Protein AF-A0A353KRX7-F1 (afdb_monomer)

pLDDT: mean 93.95, std 3.46, range [83.69, 98.31]

Foldseek 3Di:
DQWDWDDDPPDIDIDRPDPDDCCPPVRVVVSVVVCVVVVVVVQVPDQKDKAFDPQKDWDWDQDPVRKIKIKIAGPPLVDDQPDWGWMWIHHRNATDIDTQGHPDMWIWIGHHRKIKIWNGPQKGFDDDPDQKTKIFGAAWTWMWMGHPNDTDIDIDGCPPHRIDMDGD

Mean predicted aligned error: 4.59 Å

Radius of gyration: 19.53 Å; Cα contacts (8 Å, |Δi|>4): 331; chains: 1; bounding box: 42×43×63 Å

Sequence (168 aa):
PLVCRYKVGLGEVVLFNVNAYPAHPAIKELYAEILKKEQKAAAEKEDVWAVADENVEFAVYDQKDGAKHLYILAVDWYRDPSYERVCSVRIAGNEYKVKIPFGTMYKCVIRGGVGAYCASEDGEVLRIMNGRISVRGRGKQRFVILKDGKATEKEIDFTLSPTAETEL

Nearest PDB structures (foldseek):
  6n8s-assembly1_A  TM=3.334E-01  e=2.037E+00  Homo sapiens

Solvent-accessible surface area (backbone atoms only — not comparable to full-atom values): 9598 Å² total; per-residue (Å²): 114,64,68,47,79,44,82,52,90,99,47,72,48,80,43,67,68,60,101,67,61,68,81,38,80,94,45,26,65,63,47,51,51,51,49,52,52,54,48,49,64,54,51,70,74,47,58,64,44,76,51,57,56,96,45,40,49,72,50,79,43,84,42,98,88,66,34,35,40,37,38,40,32,44,66,48,83,88,52,70,63,86,55,84,41,64,33,39,39,34,40,65,86,30,67,41,83,44,78,42,57,57,86,40,61,36,51,31,38,28,44,82,58,35,36,31,26,25,84,46,82,58,34,41,47,76,48,71,56,96,66,30,36,38,36,37,38,55,43,76,39,49,33,38,38,37,43,90,69,40,80,47,80,46,80,47,70,22,78,89,39,55,59,51,75,45,72,116

Structure (mmCIF, N/CA/C/O backbone):
data_AF-A0A353KRX7-F1
#
_entry.id   AF-A0A353KRX7-F1
#
loop_
_atom_site.group_PDB
_atom_site.id
_atom_site.type_symbol
_atom_site.label_atom_id
_atom_site.label_alt_id
_atom_site.label_comp_id
_atom_site.label_asym_id
_atom_site.label_entity_id
_atom_site.label_seq_id
_atom_site.pdbx_PDB_ins_code
_atom_site.Cartn_x
_atom_site.Cartn_y
_atom_site.Cartn_z
_atom_site.occupancy
_atom_site.B_iso_or_equiv
_atom_site.auth_seq_id
_atom_site.auth_comp_id
_atom_site.auth_asym_id
_atom_site.auth_atom_id
_atom_site.pdbx_PDB_model_num
ATOM 1 N N . PRO A 1 1 ? 16.906 -8.989 -33.437 1.00 87.31 1 PRO A N 1
ATOM 2 C CA . PRO A 1 1 ? 15.961 -7.967 -32.915 1.00 87.31 1 PRO A CA 1
ATOM 3 C C . PRO A 1 1 ? 16.515 -7.403 -31.600 1.00 87.31 1 PRO A C 1
ATOM 5 O O . PRO A 1 1 ? 17.279 -8.109 -30.948 1.00 87.31 1 PRO A O 1
ATOM 8 N N . LEU A 1 2 ? 16.178 -6.160 -31.235 1.00 93.25 2 LEU A N 1
ATOM 9 C CA . LEU A 1 2 ? 16.626 -5.559 -29.967 1.00 93.25 2 LEU A CA 1
ATOM 10 C C . LEU A 1 2 ? 15.953 -6.216 -28.750 1.00 93.25 2 LEU A C 1
ATOM 12 O O . LEU A 1 2 ? 16.592 -6.406 -27.722 1.00 93.25 2 LEU A O 1
ATOM 16 N N . VAL A 1 3 ? 14.685 -6.610 -28.892 1.00 95.38 3 VAL A N 1
ATOM 17 C CA . VAL A 1 3 ? 13.920 -7.340 -27.873 1.00 95.38 3 VAL A CA 1
ATOM 18 C C . VAL A 1 3 ? 13.535 -8.708 -28.422 1.00 95.38 3 VAL A C 1
ATOM 20 O O . VAL A 1 3 ? 12.984 -8.806 -29.521 1.00 95.38 3 VAL A O 1
ATOM 23 N N . CYS A 1 4 ? 13.803 -9.757 -27.650 1.00 95.50 4 CYS A N 1
ATOM 24 C CA . CYS A 1 4 ? 13.410 -11.131 -27.943 1.00 95.50 4 CYS A CA 1
ATOM 25 C C . CYS A 1 4 ? 12.455 -11.624 -26.849 1.00 95.50 4 CYS A C 1
ATOM 27 O O . CYS A 1 4 ? 12.735 -11.444 -25.666 1.00 95.50 4 CYS A O 1
ATOM 29 N N . ARG A 1 5 ? 11.342 -12.259 -27.230 1.00 95.19 5 ARG A N 1
ATOM 30 C CA . ARG A 1 5 ? 10.372 -12.849 -26.294 1.00 95.19 5 ARG A CA 1
ATOM 31 C C . ARG A 1 5 ? 10.323 -14.356 -26.494 1.00 95.19 5 ARG A C 1
ATOM 33 O O . ARG A 1 5 ? 10.152 -14.812 -27.622 1.00 95.19 5 ARG A O 1
ATOM 40 N N . TYR A 1 6 ? 10.453 -15.109 -25.409 1.00 96.12 6 TYR A N 1
ATOM 41 C CA . TYR A 1 6 ? 10.437 -16.569 -25.428 1.00 96.12 6 TYR A CA 1
ATOM 42 C C . TYR A 1 6 ? 9.425 -17.096 -24.416 1.00 96.12 6 TYR A C 1
ATOM 44 O O . TYR A 1 6 ? 9.512 -16.781 -23.231 1.00 96.12 6 TYR A O 1
ATOM 52 N N . LYS A 1 7 ? 8.473 -17.919 -24.863 1.00 96.31 7 LYS A N 1
ATOM 53 C CA . LYS A 1 7 ? 7.558 -18.625 -23.958 1.00 96.31 7 LYS A CA 1
ATOM 54 C C . LYS A 1 7 ? 8.295 -19.762 -23.255 1.00 96.31 7 LYS A C 1
ATOM 56 O O . LYS A 1 7 ? 8.968 -20.553 -23.911 1.00 96.31 7 LYS A O 1
ATOM 61 N N . VAL A 1 8 ? 8.145 -19.849 -21.935 1.00 95.25 8 VAL A N 1
ATOM 62 C CA . VAL A 1 8 ? 8.752 -20.897 -21.103 1.00 95.25 8 VAL A CA 1
ATOM 63 C C . VAL A 1 8 ? 7.710 -21.374 -20.094 1.00 95.25 8 VAL A C 1
ATOM 65 O O . VAL A 1 8 ? 7.389 -20.671 -19.137 1.00 95.25 8 VAL A O 1
ATOM 68 N N . GLY A 1 9 ? 7.148 -22.565 -20.323 1.00 94.81 9 GLY A N 1
ATOM 69 C CA . GLY A 1 9 ? 6.035 -23.083 -19.523 1.00 94.81 9 GLY A CA 1
ATOM 70 C C . GLY A 1 9 ? 4.825 -22.141 -19.557 1.00 94.81 9 GLY A C 1
ATOM 71 O O . GLY A 1 9 ? 4.368 -21.756 -20.630 1.00 94.81 9 GLY A O 1
ATOM 72 N N . LEU A 1 10 ? 4.330 -21.754 -18.377 1.00 90.25 10 LEU A N 1
ATOM 73 C CA . LEU A 1 10 ? 3.244 -20.772 -18.224 1.00 90.25 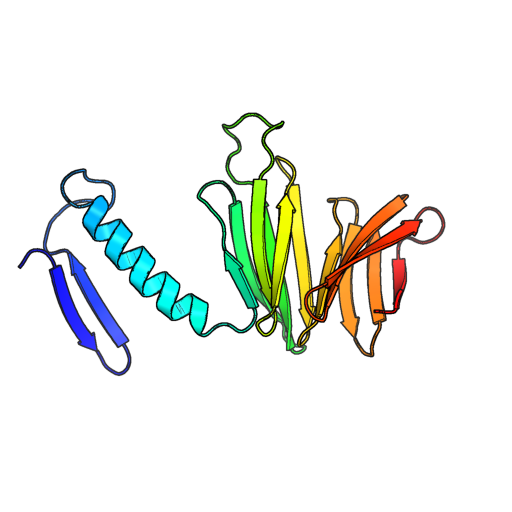10 LEU A CA 1
ATOM 74 C C . LEU A 1 10 ? 3.730 -19.309 -18.260 1.00 90.25 10 LEU A C 1
ATOM 76 O O . LEU A 1 10 ? 2.916 -18.392 -18.166 1.00 90.25 10 LEU A O 1
ATOM 80 N N . GLY A 1 11 ? 5.043 -19.086 -18.363 1.00 90.56 11 GLY A N 1
ATOM 81 C CA . GLY A 1 11 ? 5.671 -17.770 -18.316 1.00 90.56 11 GLY A CA 1
ATOM 82 C C . GLY A 1 11 ? 6.274 -17.319 -19.646 1.00 90.56 11 GLY A C 1
ATOM 83 O O . GLY A 1 11 ? 6.165 -17.966 -20.692 1.00 90.56 11 GLY A O 1
ATOM 84 N N . GLU A 1 12 ? 6.941 -16.171 -19.592 1.00 93.56 12 GLU A N 1
ATOM 85 C CA . GLU A 1 12 ? 7.676 -15.585 -20.707 1.00 93.56 12 GLU A CA 1
ATOM 86 C C . GLU A 1 12 ? 8.994 -14.987 -20.208 1.00 93.56 12 GLU A C 1
ATOM 88 O O . GLU A 1 12 ? 9.049 -14.382 -19.141 1.00 93.56 12 GLU A O 1
ATOM 93 N N . VAL A 1 13 ? 10.049 -15.145 -21.004 1.00 93.56 13 VAL A N 1
ATOM 94 C CA . VAL A 1 13 ? 11.325 -14.453 -20.836 1.00 93.56 13 VAL A CA 1
ATOM 95 C C . VAL A 1 13 ? 11.396 -13.331 -21.863 1.00 93.56 13 VAL A C 1
ATOM 97 O O . VAL A 1 13 ? 11.286 -13.580 -23.067 1.00 93.56 13 VAL A O 1
ATOM 100 N N . VAL A 1 14 ? 11.616 -12.104 -21.390 1.00 93.69 14 VAL A N 1
ATOM 101 C CA . VAL A 1 14 ? 11.889 -10.939 -22.239 1.00 93.69 14 VAL A CA 1
ATOM 102 C C . VAL A 1 14 ? 13.376 -10.611 -22.152 1.00 93.69 14 VAL A C 1
ATOM 104 O O . VAL A 1 14 ? 13.871 -10.195 -21.109 1.00 93.69 14 VAL A O 1
ATOM 107 N N . LEU A 1 15 ? 14.093 -10.816 -23.255 1.00 93.75 15 LEU A N 1
ATOM 108 C CA . LEU A 1 15 ? 15.522 -10.545 -23.374 1.00 93.75 15 LEU A CA 1
ATOM 109 C C . LEU A 1 15 ? 15.748 -9.249 -24.154 1.00 93.75 15 LEU A C 1
ATOM 111 O O . LEU A 1 15 ? 15.281 -9.109 -25.286 1.00 93.75 15 LEU A O 1
ATOM 115 N N . PHE A 1 16 ? 16.544 -8.349 -23.584 1.00 94.81 16 PHE A N 1
ATOM 116 C CA . PHE A 1 16 ? 17.133 -7.224 -24.302 1.00 94.81 16 PHE A CA 1
ATOM 117 C C . PHE A 1 16 ? 18.465 -7.686 -24.895 1.00 94.81 16 PHE A C 1
ATOM 119 O O . PHE A 1 16 ? 19.420 -7.939 -24.166 1.00 94.81 16 PHE A O 1
ATOM 126 N N . ASN A 1 17 ? 18.525 -7.844 -26.218 1.00 94.75 17 ASN A N 1
ATOM 127 C CA . ASN A 1 17 ? 19.703 -8.341 -26.932 1.00 94.75 17 ASN A CA 1
ATOM 128 C C . ASN A 1 17 ? 20.726 -7.218 -27.158 1.00 94.75 17 ASN A C 1
ATOM 130 O O . ASN A 1 17 ? 21.037 -6.837 -28.287 1.00 94.75 17 ASN A O 1
ATOM 134 N N . VAL A 1 18 ? 21.195 -6.644 -26.058 1.00 94.00 18 VAL A N 1
ATOM 135 C CA . VAL A 1 18 ? 22.197 -5.587 -26.026 1.00 94.00 18 VAL A CA 1
ATOM 136 C C . VAL A 1 18 ? 22.998 -5.718 -24.738 1.00 94.00 18 VAL A C 1
ATOM 138 O O . VAL A 1 18 ? 22.453 -6.028 -23.681 1.00 94.00 18 VAL A O 1
ATOM 141 N N . ASN A 1 19 ? 24.298 -5.457 -24.815 1.00 94.38 19 ASN A N 1
ATOM 142 C CA . ASN A 1 19 ? 25.140 -5.365 -23.630 1.00 94.38 19 ASN A CA 1
ATOM 143 C C . ASN A 1 19 ? 25.047 -3.951 -23.038 1.00 94.38 19 ASN A C 1
ATOM 145 O O . ASN A 1 19 ? 25.953 -3.137 -23.203 1.00 94.38 19 ASN A O 1
ATOM 149 N N . ALA A 1 20 ? 23.908 -3.630 -22.429 1.00 91.81 20 ALA A N 1
ATOM 150 C CA . ALA A 1 20 ? 23.675 -2.335 -21.807 1.00 91.81 20 ALA A CA 1
ATOM 151 C C . ALA A 1 20 ? 22.873 -2.488 -20.515 1.00 91.81 20 ALA A C 1
ATOM 153 O O . ALA A 1 20 ? 21.950 -3.295 -20.423 1.00 91.81 20 ALA A O 1
ATOM 154 N N . TYR A 1 21 ? 23.222 -1.677 -19.519 1.00 91.06 21 TYR A N 1
ATOM 155 C CA . TYR A 1 21 ? 22.461 -1.576 -18.280 1.00 91.06 21 TYR A CA 1
ATOM 156 C C . TYR A 1 21 ? 21.084 -0.931 -18.548 1.00 91.06 21 TYR A C 1
ATOM 158 O O . TYR A 1 21 ? 21.016 -0.038 -19.395 1.00 91.06 21 TYR A O 1
ATOM 166 N N . PRO A 1 22 ? 20.001 -1.290 -17.828 1.00 91.12 22 PRO A N 1
ATOM 167 C CA . PRO A 1 22 ? 18.661 -0.734 -18.056 1.00 91.12 22 PRO A CA 1
ATOM 168 C C . PRO A 1 22 ? 18.555 0.796 -18.085 1.00 91.12 22 PRO A C 1
ATOM 170 O O . PRO A 1 22 ? 17.709 1.341 -18.785 1.00 91.12 22 PRO A O 1
ATOM 173 N N . ALA A 1 23 ? 19.419 1.507 -17.355 1.00 91.69 23 ALA A N 1
ATOM 174 C CA . ALA A 1 23 ? 19.445 2.972 -17.360 1.00 91.69 23 ALA A CA 1
ATOM 175 C C . ALA A 1 23 ? 20.180 3.588 -18.568 1.00 91.69 23 ALA A C 1
ATOM 177 O O . ALA A 1 23 ? 20.221 4.812 -18.694 1.00 91.69 23 ALA A O 1
ATOM 178 N N . HIS A 1 24 ? 20.770 2.778 -19.453 1.00 95.88 24 HIS A N 1
ATOM 179 C CA . HIS A 1 24 ? 21.485 3.272 -20.625 1.00 95.88 24 HIS A CA 1
ATOM 180 C C . HIS A 1 24 ? 20.519 4.022 -21.564 1.00 95.88 24 HIS A C 1
ATOM 182 O O . HIS A 1 24 ? 19.483 3.457 -21.932 1.00 95.88 24 HIS A O 1
ATOM 188 N N . PRO A 1 25 ? 20.844 5.254 -22.016 1.00 95.56 25 PRO A N 1
ATOM 189 C CA . PRO A 1 25 ? 19.916 6.105 -22.769 1.00 95.56 25 PRO A CA 1
ATOM 190 C C . PRO A 1 25 ? 19.277 5.428 -23.986 1.00 95.56 25 PRO A C 1
ATOM 192 O O . PRO A 1 25 ? 18.094 5.606 -24.237 1.00 95.56 25 PRO A O 1
ATOM 195 N N . ALA A 1 26 ? 20.040 4.589 -24.693 1.00 94.25 26 ALA A N 1
ATOM 196 C CA . ALA A 1 26 ? 19.565 3.888 -25.887 1.00 94.25 26 ALA A CA 1
ATOM 197 C C . ALA A 1 26 ? 18.455 2.844 -25.640 1.00 94.25 26 ALA A C 1
ATOM 199 O O . ALA A 1 26 ? 17.803 2.436 -26.596 1.00 94.25 26 ALA A O 1
ATOM 200 N N . ILE A 1 27 ? 18.257 2.375 -24.399 1.00 95.31 27 ILE A N 1
ATOM 201 C CA . ILE A 1 27 ? 17.244 1.351 -24.077 1.00 95.31 27 ILE A CA 1
ATOM 202 C C . ILE A 1 27 ? 16.323 1.705 -22.912 1.00 95.31 27 ILE A C 1
ATOM 204 O O . ILE A 1 27 ? 15.336 1.003 -22.709 1.00 95.31 27 ILE A O 1
ATOM 208 N N . LYS A 1 28 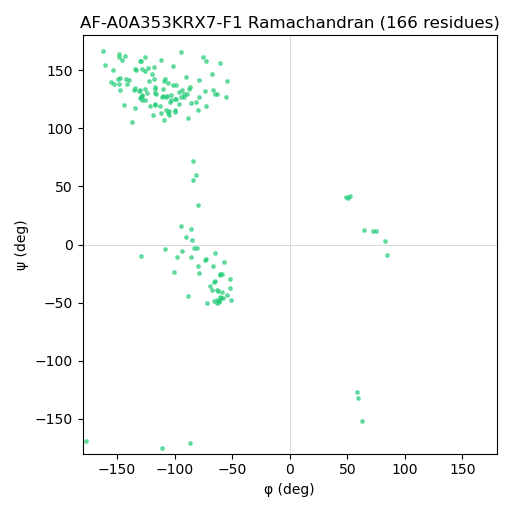? 16.616 2.771 -22.160 1.00 95.56 28 LYS A N 1
ATOM 209 C CA . LYS A 1 28 ? 15.885 3.150 -20.945 1.00 95.56 28 LYS A CA 1
ATOM 210 C C . LYS A 1 28 ? 14.374 3.224 -21.156 1.00 95.56 28 LYS A C 1
ATOM 212 O O . LYS A 1 28 ? 13.622 2.670 -20.359 1.00 95.56 28 LYS A O 1
ATOM 217 N N . GLU A 1 29 ? 13.933 3.896 -22.217 1.00 95.19 29 GLU A N 1
ATOM 218 C CA . GLU A 1 29 ? 12.505 4.087 -22.499 1.00 95.19 29 GLU A CA 1
ATOM 219 C C . GLU A 1 29 ? 11.812 2.760 -22.812 1.00 95.19 29 GLU A C 1
ATOM 221 O O . GLU A 1 29 ? 10.815 2.423 -22.177 1.00 95.19 29 GLU A O 1
ATOM 226 N N . LEU A 1 30 ? 12.400 1.962 -23.707 1.00 94.81 30 LEU A N 1
ATOM 227 C CA . LEU A 1 30 ? 11.881 0.646 -24.080 1.00 94.81 30 LEU A CA 1
ATOM 228 C C . LEU A 1 30 ? 11.858 -0.327 -22.892 1.00 94.81 30 LEU A C 1
ATOM 230 O O . LEU A 1 30 ? 10.911 -1.092 -22.719 1.00 94.81 30 LEU A O 1
ATOM 234 N N . TYR A 1 31 ? 12.895 -0.294 -22.054 1.00 94.50 31 TYR A N 1
ATOM 235 C CA . TYR A 1 31 ? 12.969 -1.093 -20.837 1.00 94.50 31 TYR A CA 1
ATOM 236 C C . TYR A 1 31 ? 11.868 -0.710 -19.843 1.00 94.50 31 TYR A C 1
ATOM 238 O O . TYR A 1 31 ? 11.145 -1.581 -19.356 1.00 94.50 31 TYR A O 1
ATOM 246 N N . ALA A 1 32 ? 11.693 0.590 -19.590 1.00 93.38 32 ALA A N 1
ATOM 247 C CA . ALA A 1 32 ? 10.651 1.099 -18.706 1.00 93.38 32 ALA A CA 1
ATOM 248 C C . ALA A 1 32 ? 9.241 0.786 -19.227 1.00 93.38 32 ALA A C 1
ATOM 250 O O . ALA A 1 32 ? 8.368 0.435 -18.437 1.00 93.38 32 ALA A O 1
ATOM 251 N N . GLU A 1 33 ? 9.008 0.880 -20.538 1.00 93.81 33 GLU A N 1
ATOM 252 C CA . GLU A 1 33 ? 7.726 0.529 -21.156 1.00 93.81 33 GLU A CA 1
ATOM 253 C C . GLU A 1 33 ? 7.378 -0.946 -20.932 1.00 93.81 33 GLU A C 1
ATOM 255 O O . GLU A 1 33 ? 6.279 -1.262 -20.467 1.00 93.81 33 GLU A O 1
ATOM 260 N N . ILE A 1 34 ? 8.323 -1.852 -21.211 1.00 93.75 34 ILE A N 1
ATOM 261 C CA . ILE A 1 34 ? 8.116 -3.288 -21.010 1.00 93.75 34 ILE A CA 1
ATOM 262 C C . ILE A 1 34 ? 7.855 -3.581 -19.535 1.00 93.75 34 ILE A C 1
ATOM 264 O O . ILE A 1 34 ? 6.864 -4.238 -19.228 1.00 93.75 34 ILE A O 1
ATOM 268 N N . LEU A 1 35 ? 8.677 -3.059 -18.621 1.00 91.75 35 LEU A N 1
ATOM 269 C CA . LEU A 1 35 ? 8.461 -3.267 -17.190 1.00 91.75 35 LEU A CA 1
ATOM 270 C C . LEU A 1 35 ? 7.094 -2.762 -16.730 1.00 91.75 35 LEU A C 1
ATOM 272 O O . LEU A 1 35 ? 6.388 -3.496 -16.047 1.00 91.75 35 LEU A O 1
ATOM 276 N N . LYS A 1 36 ? 6.687 -1.554 -17.135 1.00 90.44 36 LYS A N 1
ATOM 277 C CA . LYS A 1 36 ? 5.368 -1.001 -16.790 1.00 90.44 36 LYS A CA 1
ATOM 278 C C . LYS A 1 36 ? 4.234 -1.891 -17.286 1.00 90.44 36 LYS A C 1
ATOM 280 O O . LYS A 1 36 ? 3.260 -2.098 -16.566 1.00 90.44 36 LYS A O 1
ATOM 285 N N . LYS A 1 37 ? 4.352 -2.430 -18.502 1.00 90.94 37 LYS A N 1
ATOM 286 C CA . LYS A 1 37 ? 3.357 -3.346 -19.068 1.00 90.94 37 LYS A CA 1
ATOM 287 C C . LYS A 1 37 ? 3.243 -4.632 -18.250 1.00 90.94 37 LYS A C 1
ATOM 289 O O . LYS A 1 37 ? 2.132 -5.017 -17.890 1.00 90.94 37 LYS A O 1
ATOM 294 N N . GLU A 1 38 ? 4.367 -5.283 -17.956 1.00 89.62 38 GLU A N 1
ATOM 295 C CA . GLU A 1 38 ? 4.363 -6.539 -17.199 1.00 89.62 38 GLU A CA 1
ATOM 296 C C . GLU A 1 38 ? 3.920 -6.306 -15.739 1.00 89.62 38 GLU A C 1
ATOM 298 O O . GLU A 1 38 ? 3.114 -7.071 -15.208 1.00 89.62 38 GLU A O 1
ATOM 303 N N . GLN A 1 39 ? 4.347 -5.198 -15.117 1.00 88.56 39 GLN A N 1
ATOM 304 C CA . GLN A 1 39 ? 3.915 -4.787 -13.777 1.00 88.56 39 GLN A CA 1
ATOM 305 C C . GLN A 1 39 ? 2.405 -4.556 -13.725 1.00 88.56 39 GLN A C 1
ATOM 307 O O . GLN A 1 39 ? 1.754 -5.046 -12.808 1.00 88.56 39 GLN A O 1
ATOM 312 N N . LYS A 1 40 ? 1.831 -3.854 -14.709 1.00 89.06 40 LYS A N 1
ATOM 313 C CA . LYS A 1 40 ? 0.384 -3.617 -14.778 1.00 89.06 40 LYS A CA 1
ATOM 314 C C . LYS A 1 40 ? -0.397 -4.931 -14.843 1.00 89.06 40 LYS A C 1
ATOM 316 O O . LYS A 1 40 ? -1.346 -5.110 -14.087 1.00 89.06 40 LYS A O 1
ATOM 321 N N . ALA A 1 41 ? 0.028 -5.864 -15.694 1.00 87.56 41 ALA A N 1
ATOM 322 C CA . ALA A 1 41 ? -0.637 -7.157 -15.841 1.00 87.56 41 ALA A CA 1
ATOM 323 C C . ALA A 1 41 ? -0.542 -8.034 -14.578 1.00 87.56 41 ALA A C 1
ATOM 325 O O . ALA A 1 41 ? -1.450 -8.821 -14.307 1.00 87.56 41 ALA A O 1
ATOM 326 N N . ALA A 1 42 ? 0.551 -7.928 -13.815 1.00 87.50 42 ALA A N 1
ATOM 327 C CA . ALA A 1 42 ? 0.681 -8.583 -12.516 1.00 87.50 42 ALA A CA 1
ATOM 328 C C . ALA A 1 42 ? -0.207 -7.904 -11.463 1.00 87.50 42 ALA A C 1
ATOM 330 O O . ALA A 1 42 ? -1.023 -8.569 -10.832 1.00 87.50 42 ALA A O 1
ATOM 331 N N . ALA A 1 43 ? -0.116 -6.577 -11.353 1.00 88.88 43 ALA A N 1
ATOM 332 C CA . ALA A 1 43 ? -0.879 -5.763 -10.416 1.00 88.88 43 ALA A CA 1
ATOM 333 C C . ALA A 1 43 ? -2.390 -5.983 -10.536 1.00 88.88 43 ALA A C 1
ATOM 335 O O . ALA A 1 43 ? -3.065 -6.110 -9.522 1.00 88.88 43 ALA A O 1
ATOM 336 N N . GLU A 1 44 ? -2.931 -6.059 -11.757 1.00 89.25 44 GLU A N 1
ATOM 337 C CA . GLU A 1 44 ? -4.368 -6.247 -12.010 1.00 89.25 44 GLU A CA 1
ATOM 338 C C . GLU A 1 44 ? -4.932 -7.550 -11.421 1.00 89.25 44 GLU A C 1
ATOM 340 O O . GLU A 1 44 ? -6.117 -7.591 -11.083 1.00 89.25 44 GLU A O 1
ATOM 345 N N . LYS A 1 45 ? -4.095 -8.583 -11.251 1.00 89.69 45 LYS A N 1
ATOM 346 C CA . LYS A 1 45 ? -4.488 -9.884 -10.683 1.00 89.69 45 LYS A CA 1
ATOM 347 C C . LYS A 1 45 ? -4.566 -9.883 -9.160 1.00 89.69 45 LYS A C 1
ATOM 349 O O . LYS A 1 45 ? -5.203 -10.769 -8.598 1.00 89.69 45 LYS A O 1
ATOM 354 N N . GLU A 1 46 ? -3.936 -8.912 -8.510 1.00 91.50 46 GLU A N 1
ATOM 355 C CA . GLU A 1 46 ? -3.954 -8.785 -7.057 1.00 91.50 46 GLU A CA 1
ATOM 356 C C . GLU A 1 46 ? -5.280 -8.168 -6.591 1.00 91.50 46 GLU A C 1
ATOM 358 O O . GLU A 1 46 ? -5.826 -7.255 -7.217 1.00 91.50 46 GLU A O 1
ATOM 363 N N . ASP A 1 47 ? -5.812 -8.654 -5.475 1.00 91.25 47 ASP A N 1
ATOM 364 C CA . ASP A 1 47 ? -7.001 -8.120 -4.799 1.00 91.25 47 ASP A CA 1
ATOM 365 C C . ASP A 1 47 ? -6.689 -6.865 -3.964 1.00 91.25 47 ASP A C 1
ATOM 367 O O . ASP A 1 47 ? -7.568 -6.023 -3.733 1.00 91.25 47 ASP A O 1
ATOM 371 N N . VAL A 1 48 ? -5.426 -6.737 -3.554 1.00 95.06 48 VAL A N 1
ATOM 372 C CA . VAL A 1 48 ? -4.845 -5.599 -2.847 1.00 95.06 48 VAL A CA 1
ATOM 373 C C . VAL A 1 48 ? -3.620 -5.103 -3.600 1.00 95.06 48 VAL A C 1
ATOM 375 O O . VAL A 1 48 ? -2.671 -5.850 -3.816 1.00 95.06 48 VAL A O 1
ATOM 378 N N . TRP A 1 49 ? -3.607 -3.822 -3.963 1.00 95.62 49 TRP A N 1
ATOM 379 C CA . TRP A 1 49 ? -2.463 -3.222 -4.650 1.00 95.62 49 TRP A CA 1
ATOM 380 C C . TRP A 1 49 ? -2.382 -1.723 -4.391 1.00 95.62 49 TRP A C 1
ATOM 382 O O . TRP A 1 49 ? -3.420 -1.087 -4.243 1.00 95.62 49 TRP A O 1
ATOM 392 N N . ALA A 1 50 ? -1.187 -1.136 -4.386 1.00 94.06 50 ALA A N 1
ATOM 393 C CA . ALA A 1 50 ? -1.039 0.316 -4.380 1.00 94.06 50 ALA A CA 1
ATOM 394 C C . ALA A 1 50 ? -0.541 0.822 -5.741 1.00 94.06 50 ALA A C 1
ATOM 396 O O . ALA A 1 50 ? 0.261 0.190 -6.425 1.00 94.06 50 ALA A O 1
ATOM 397 N N . VAL A 1 51 ? -1.051 1.974 -6.152 1.00 92.06 51 VAL A N 1
ATOM 398 C CA . VAL A 1 51 ? -0.633 2.718 -7.333 1.00 92.06 51 VAL A CA 1
ATOM 399 C C . VAL A 1 51 ? 0.036 3.983 -6.829 1.00 92.06 51 VAL A C 1
ATOM 401 O O . VAL A 1 51 ? -0.601 4.836 -6.211 1.00 92.06 51 VAL A O 1
ATOM 404 N N . ALA A 1 52 ? 1.334 4.066 -7.068 1.00 91.00 52 ALA A N 1
ATOM 405 C CA . ALA A 1 52 ? 2.201 5.126 -6.595 1.00 91.00 52 ALA A CA 1
ATOM 406 C C . ALA A 1 52 ? 3.024 5.695 -7.756 1.00 91.00 52 ALA A C 1
ATOM 408 O O . ALA A 1 52 ? 3.194 5.040 -8.790 1.00 91.00 52 ALA A O 1
ATOM 409 N N . ASP A 1 53 ? 3.498 6.926 -7.588 1.00 88.06 53 ASP A N 1
ATOM 410 C CA . ASP A 1 53 ? 4.535 7.496 -8.440 1.00 88.06 53 ASP A CA 1
ATOM 411 C C . ASP A 1 53 ? 5.935 7.134 -7.907 1.00 88.06 53 ASP A C 1
ATOM 413 O O . ASP A 1 53 ? 6.080 6.323 -6.999 1.00 88.06 53 ASP A O 1
ATOM 417 N N . GLU A 1 54 ? 6.980 7.742 -8.467 1.00 87.06 54 GLU A N 1
ATOM 418 C CA . GLU A 1 54 ? 8.375 7.512 -8.061 1.00 87.06 54 GLU A CA 1
ATOM 419 C C . GLU A 1 54 ? 8.721 7.958 -6.626 1.00 87.06 54 GLU A C 1
ATOM 421 O O . GLU A 1 54 ? 9.832 7.708 -6.166 1.00 87.06 54 GLU A O 1
ATOM 426 N N . ASN A 1 55 ? 7.811 8.641 -5.922 1.00 91.00 55 ASN A N 1
ATOM 427 C CA . ASN A 1 55 ? 8.060 9.186 -4.586 1.00 91.00 55 ASN A CA 1
ATOM 428 C C . ASN A 1 55 ? 7.533 8.279 -3.471 1.00 91.00 55 ASN A C 1
ATOM 430 O O . ASN A 1 55 ? 7.834 8.507 -2.297 1.00 91.00 55 ASN A O 1
ATOM 434 N N . VAL A 1 56 ? 6.743 7.263 -3.818 1.00 93.12 56 VAL A N 1
ATOM 435 C CA . VAL A 1 56 ? 6.134 6.337 -2.867 1.00 93.12 56 VAL A CA 1
ATOM 436 C C . VAL A 1 56 ? 6.413 4.910 -3.303 1.00 93.12 56 VAL A C 1
ATOM 438 O O . VAL A 1 56 ? 6.080 4.508 -4.411 1.00 93.12 56 VAL A O 1
ATOM 441 N N . GLU A 1 57 ? 6.951 4.116 -2.389 1.00 94.00 57 GLU A N 1
ATOM 442 C CA . GLU A 1 57 ? 7.110 2.679 -2.583 1.00 94.00 57 GLU A CA 1
ATOM 443 C C . GLU A 1 57 ? 6.190 1.919 -1.640 1.00 94.00 57 GLU A C 1
ATOM 445 O O . GLU A 1 57 ? 5.739 2.430 -0.607 1.00 94.00 57 GLU A O 1
ATOM 450 N N . PHE A 1 58 ? 5.903 0.671 -1.995 1.00 95.50 58 PHE A N 1
ATOM 451 C CA . PHE A 1 58 ? 5.069 -0.181 -1.169 1.00 95.50 58 PHE A C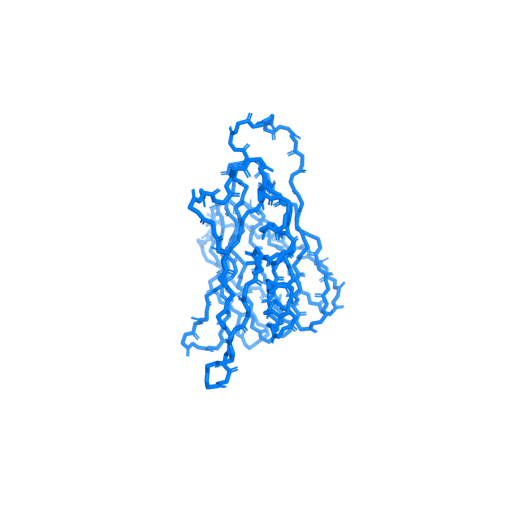A 1
ATOM 452 C C . PHE A 1 58 ? 5.442 -1.654 -1.277 1.00 95.50 58 PHE A C 1
ATOM 454 O O . PHE A 1 58 ? 6.069 -2.105 -2.234 1.00 95.50 58 PHE A O 1
ATOM 461 N N . ALA A 1 59 ? 5.001 -2.420 -0.286 1.00 96.00 59 ALA A N 1
ATOM 462 C CA . ALA A 1 59 ? 5.104 -3.869 -0.280 1.00 96.00 59 ALA A CA 1
ATOM 463 C C . ALA A 1 59 ? 3.844 -4.485 0.332 1.00 96.00 59 ALA A C 1
ATOM 465 O O . ALA A 1 59 ? 3.343 -4.006 1.350 1.00 96.00 59 ALA A O 1
ATOM 466 N N . VAL A 1 60 ? 3.349 -5.560 -0.281 1.00 96.38 60 VAL A N 1
ATOM 467 C CA . VAL A 1 60 ? 2.203 -6.334 0.210 1.00 96.38 60 VAL A CA 1
ATOM 468 C C . VAL A 1 60 ? 2.703 -7.686 0.706 1.00 96.38 60 VAL A C 1
ATOM 470 O O . VAL A 1 60 ? 3.395 -8.394 -0.019 1.00 96.38 60 VAL A O 1
ATOM 473 N N . TYR A 1 61 ? 2.342 -8.047 1.937 1.00 96.88 61 TYR A N 1
ATOM 474 C CA . TYR A 1 61 ? 2.699 -9.322 2.556 1.00 96.88 61 TYR A CA 1
ATOM 475 C C . TYR A 1 61 ? 1.453 -10.098 2.962 1.00 96.88 61 TYR A C 1
ATOM 477 O O . TYR A 1 61 ? 0.704 -9.656 3.841 1.00 96.88 61 TYR A O 1
ATOM 485 N N . ASP A 1 62 ? 1.282 -11.289 2.398 1.00 96.69 62 ASP A N 1
ATOM 486 C CA . ASP A 1 62 ? 0.274 -12.242 2.855 1.00 96.69 62 ASP A CA 1
ATOM 487 C C . ASP A 1 62 ? 0.611 -12.753 4.259 1.00 96.69 62 ASP A C 1
ATOM 489 O O . ASP A 1 62 ? 1.747 -13.129 4.564 1.00 96.69 62 ASP A O 1
ATOM 493 N N . GLN A 1 63 ? -0.389 -12.764 5.132 1.00 97.06 63 GLN A N 1
ATOM 494 C CA . GLN A 1 63 ? -0.283 -13.275 6.491 1.00 97.06 63 GLN A CA 1
ATOM 495 C C . GLN A 1 63 ? -0.897 -14.672 6.591 1.00 97.06 63 GLN A C 1
ATOM 497 O O . GLN A 1 63 ? -1.817 -15.039 5.860 1.00 97.06 63 GLN A O 1
ATOM 502 N N . LYS A 1 64 ? -0.420 -15.458 7.563 1.00 95.88 64 LYS A N 1
ATOM 503 C CA . LYS A 1 64 ? -0.901 -16.832 7.801 1.00 95.88 64 LYS A CA 1
ATOM 504 C C . LYS A 1 64 ? -2.390 -16.910 8.146 1.00 95.88 64 LYS A C 1
ATOM 506 O O . LYS A 1 64 ? -3.002 -17.953 7.952 1.00 95.88 64 LYS A O 1
ATOM 511 N N . ASP A 1 65 ? -2.959 -15.838 8.688 1.00 93.06 65 ASP A N 1
ATOM 512 C CA . ASP A 1 65 ? -4.363 -15.761 9.093 1.00 93.06 65 ASP A CA 1
ATOM 513 C C . ASP A 1 65 ? -5.294 -15.257 7.974 1.00 93.06 65 ASP A C 1
ATOM 515 O O . ASP A 1 65 ? -6.480 -15.023 8.228 1.00 93.06 65 ASP A O 1
ATOM 519 N N . GLY A 1 66 ? -4.766 -15.089 6.756 1.00 94.12 66 GLY A N 1
ATOM 520 C CA . GLY A 1 66 ? -5.487 -14.593 5.586 1.00 94.12 66 GLY A CA 1
ATOM 521 C C . GLY A 1 66 ? -5.593 -13.068 5.505 1.00 94.12 66 GLY A C 1
ATOM 522 O O . GLY A 1 66 ? -6.249 -12.564 4.595 1.00 94.12 66 GLY A O 1
ATOM 523 N N . ALA A 1 67 ? -4.990 -12.321 6.434 1.00 96.88 67 ALA A N 1
ATOM 524 C CA . ALA A 1 67 ? -4.822 -10.883 6.271 1.00 96.88 67 ALA A CA 1
ATOM 525 C C . ALA A 1 67 ? -3.706 -10.568 5.259 1.00 96.88 67 ALA A C 1
ATOM 527 O O . ALA A 1 67 ? -2.828 -11.387 4.989 1.00 96.88 67 ALA A O 1
ATOM 528 N N . LYS A 1 68 ? -3.709 -9.345 4.737 1.00 97.69 68 LYS A N 1
ATOM 529 C CA . LYS A 1 68 ? -2.610 -8.753 3.974 1.00 97.69 68 LYS A CA 1
ATOM 530 C C . LYS A 1 68 ? -2.094 -7.540 4.730 1.00 97.69 68 LYS A C 1
ATOM 532 O O . LYS A 1 68 ? -2.877 -6.734 5.230 1.00 97.69 68 LYS A O 1
ATOM 537 N N . HIS A 1 69 ? -0.778 -7.406 4.829 1.00 97.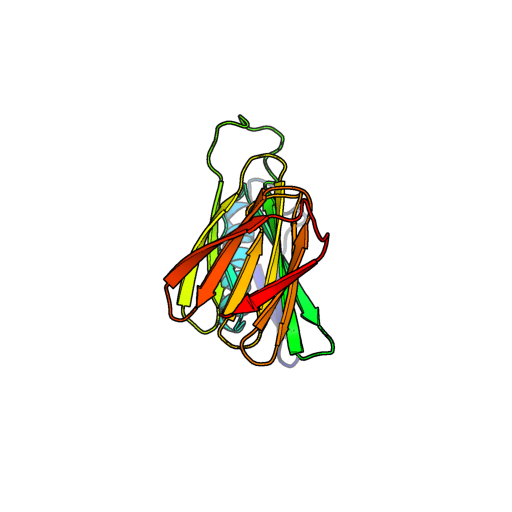94 69 HIS A N 1
ATOM 538 C CA . HIS A 1 69 ? -0.137 -6.203 5.351 1.00 97.94 69 HIS A CA 1
ATOM 539 C C . HIS A 1 69 ? 0.454 -5.420 4.188 1.00 97.94 69 HIS A C 1
ATOM 541 O O . HIS A 1 69 ? 1.368 -5.899 3.520 1.00 97.94 69 HIS A O 1
ATOM 547 N N . LEU A 1 70 ? -0.074 -4.225 3.956 1.00 97.75 70 LEU A N 1
ATOM 548 C CA . LEU A 1 70 ? 0.432 -3.281 2.972 1.00 97.75 70 LEU A CA 1
ATOM 549 C C . LEU A 1 70 ? 1.277 -2.232 3.697 1.00 97.75 70 LEU A C 1
ATOM 551 O O . LEU A 1 70 ? 0.759 -1.468 4.509 1.00 97.75 70 LEU A O 1
ATOM 555 N N . TYR A 1 71 ? 2.570 -2.201 3.400 1.00 97.06 71 TYR A N 1
ATOM 556 C CA . TYR A 1 71 ? 3.488 -1.162 3.854 1.00 97.06 71 TYR A CA 1
ATOM 557 C C . TYR A 1 71 ? 3.627 -0.118 2.759 1.00 97.06 71 TYR A C 1
ATOM 559 O O . TYR A 1 71 ? 3.841 -0.490 1.610 1.00 97.06 71 TYR A O 1
ATOM 567 N N . ILE A 1 72 ? 3.499 1.159 3.108 1.00 95.56 72 ILE A N 1
ATOM 568 C CA . ILE A 1 72 ? 3.605 2.295 2.187 1.00 95.56 72 ILE A CA 1
ATOM 569 C C . ILE A 1 72 ? 4.608 3.274 2.782 1.00 95.56 72 ILE A C 1
ATOM 571 O O . ILE A 1 72 ? 4.485 3.642 3.951 1.00 95.56 72 ILE A O 1
ATOM 575 N N . LEU A 1 73 ? 5.589 3.691 1.990 1.00 94.19 73 LEU A N 1
ATOM 576 C CA . LEU A 1 73 ? 6.704 4.517 2.436 1.00 94.19 73 LEU A CA 1
ATOM 577 C C . LEU A 1 73 ? 6.956 5.647 1.437 1.00 94.19 73 LEU A C 1
ATOM 579 O O . LEU A 1 73 ? 7.056 5.402 0.237 1.00 94.19 73 LEU A O 1
ATOM 583 N N . ALA A 1 74 ? 7.119 6.871 1.940 1.00 92.50 74 ALA A N 1
ATOM 584 C CA . ALA A 1 74 ? 7.704 7.956 1.155 1.00 92.50 74 ALA A CA 1
ATOM 585 C C . ALA A 1 74 ? 9.215 7.713 0.989 1.00 92.50 74 ALA A C 1
ATOM 587 O O . ALA A 1 74 ? 9.941 7.633 1.982 1.00 92.50 74 ALA A O 1
ATOM 588 N N . VAL A 1 75 ? 9.691 7.579 -0.251 1.00 91.38 75 VAL A N 1
ATOM 589 C CA . VAL A 1 75 ? 11.096 7.234 -0.566 1.00 91.38 75 VAL A CA 1
ATOM 590 C C . VAL A 1 75 ? 11.901 8.385 -1.155 1.00 91.38 75 VAL A C 1
ATOM 592 O O . VAL A 1 75 ? 13.108 8.274 -1.361 1.00 91.38 75 VAL A O 1
ATOM 595 N N . ASP A 1 76 ? 11.267 9.518 -1.397 1.00 89.00 76 ASP A N 1
ATOM 596 C CA . ASP A 1 76 ? 11.873 10.726 -1.939 1.00 89.00 76 ASP A CA 1
ATOM 597 C C . ASP A 1 76 ? 12.527 11.580 -0.840 1.00 89.00 76 ASP A C 1
ATOM 599 O O . ASP A 1 76 ? 12.267 12.776 -0.701 1.00 89.00 76 ASP A O 1
ATOM 603 N N . TRP A 1 77 ? 13.437 10.969 -0.075 1.00 83.69 77 TRP A N 1
ATOM 604 C CA . TRP A 1 77 ? 14.191 11.599 1.022 1.00 83.69 77 TRP A CA 1
ATOM 605 C C . TRP A 1 77 ? 15.002 12.841 0.600 1.00 83.69 77 TRP A C 1
ATOM 607 O O . TRP A 1 77 ? 15.447 13.611 1.446 1.00 83.69 77 TRP A O 1
ATOM 617 N N . TYR A 1 78 ? 15.196 13.034 -0.706 1.00 86.50 78 TYR A N 1
ATOM 618 C CA . TYR A 1 78 ? 15.901 14.159 -1.324 1.00 86.50 78 TYR A CA 1
ATOM 619 C C . TYR A 1 78 ? 14.985 15.325 -1.740 1.00 86.50 78 TYR A C 1
ATOM 621 O O . TYR A 1 78 ? 15.485 16.346 -2.213 1.00 86.50 78 TYR A O 1
ATOM 629 N N . ARG A 1 79 ? 13.657 15.186 -1.625 1.00 84.88 79 ARG A N 1
ATOM 630 C CA . ARG A 1 79 ? 12.686 16.247 -1.937 1.00 84.88 79 ARG A CA 1
ATOM 631 C C . ARG A 1 79 ? 12.296 17.035 -0.689 1.00 84.88 79 ARG A C 1
ATOM 633 O O . ARG A 1 79 ? 12.522 16.607 0.438 1.00 84.88 79 ARG A O 1
ATOM 640 N N . ASP A 1 80 ? 11.666 18.188 -0.910 1.00 87.44 80 ASP A N 1
ATOM 641 C CA . ASP A 1 80 ? 11.120 19.023 0.160 1.00 87.44 80 ASP A CA 1
ATOM 642 C C . ASP A 1 80 ? 10.141 18.211 1.046 1.00 87.44 80 ASP A C 1
ATOM 644 O O . ASP A 1 80 ? 9.200 17.585 0.528 1.00 87.44 80 ASP A O 1
ATOM 648 N N . PRO A 1 81 ? 10.329 18.190 2.378 1.00 88.88 81 PRO A N 1
ATOM 649 C CA . PRO A 1 81 ? 9.418 17.516 3.299 1.00 88.88 81 PRO A CA 1
ATOM 650 C C . PRO A 1 81 ? 7.971 18.027 3.251 1.00 88.88 81 PRO A C 1
ATOM 652 O O . PRO A 1 81 ? 7.054 17.273 3.565 1.00 88.88 81 PRO A O 1
ATOM 655 N N . SER A 1 82 ? 7.746 19.275 2.834 1.00 87.75 82 SER A N 1
ATOM 656 C CA . SER A 1 82 ? 6.409 19.870 2.703 1.00 87.75 82 SER A CA 1
ATOM 657 C C . SER A 1 82 ? 5.612 19.353 1.501 1.00 87.75 82 SER A C 1
ATOM 659 O O . SER A 1 82 ? 4.403 19.572 1.430 1.00 87.75 82 SER A O 1
ATOM 661 N N . TYR A 1 83 ? 6.259 18.651 0.566 1.00 87.44 83 TYR A N 1
ATOM 662 C CA . TYR A 1 83 ? 5.582 18.053 -0.579 1.00 8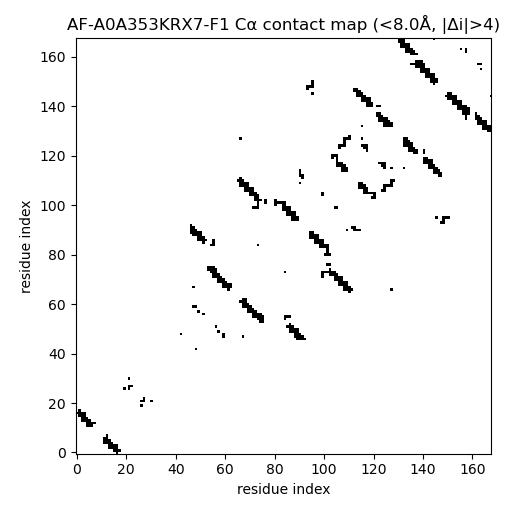7.44 83 TYR A CA 1
ATOM 663 C C . TYR A 1 83 ? 4.606 16.948 -0.134 1.00 87.44 83 TYR A C 1
ATOM 665 O O . TYR A 1 83 ? 4.961 16.042 0.620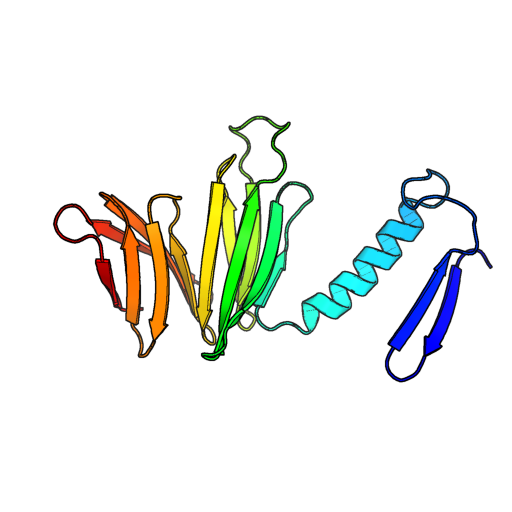 1.00 87.44 83 TYR A O 1
ATOM 673 N N . GLU A 1 84 ? 3.359 16.994 -0.596 1.00 84.75 84 GLU A N 1
ATOM 674 C CA . GLU A 1 84 ? 2.379 15.954 -0.271 1.00 84.75 84 GLU A CA 1
ATOM 675 C C . GLU A 1 84 ? 2.612 14.734 -1.171 1.00 84.75 84 GLU A C 1
ATOM 677 O O . GLU A 1 84 ? 2.432 14.819 -2.386 1.00 84.75 84 GLU A O 1
ATOM 682 N N . ARG A 1 85 ? 2.992 13.589 -0.586 1.00 92.25 85 ARG A N 1
ATOM 683 C CA . ARG A 1 85 ? 3.010 12.318 -1.317 1.00 92.25 85 ARG A CA 1
ATOM 684 C C . ARG A 1 85 ? 1.633 11.681 -1.248 1.00 92.25 85 ARG A C 1
ATOM 686 O O . ARG A 1 85 ? 1.015 11.632 -0.183 1.00 92.25 85 ARG A O 1
ATOM 693 N N . VAL A 1 86 ? 1.159 11.173 -2.376 1.00 93.62 86 VAL A N 1
ATOM 694 C CA . VAL A 1 86 ? -0.148 10.522 -2.471 1.00 93.62 86 VAL A CA 1
ATOM 695 C C . VAL A 1 86 ? 0.001 9.230 -3.254 1.00 93.62 86 VAL A C 1
ATOM 697 O O . VAL A 1 86 ? 0.614 9.216 -4.317 1.00 93.62 86 VAL A O 1
ATOM 700 N N . CYS A 1 87 ? -0.609 8.159 -2.758 1.00 94.88 87 CYS A N 1
ATOM 701 C CA . CYS A 1 87 ? -0.837 6.949 -3.537 1.00 94.88 87 CYS A CA 1
ATOM 702 C C . CYS A 1 87 ? -2.321 6.569 -3.523 1.00 94.88 87 CYS A C 1
ATOM 704 O O . CYS A 1 87 ? -3.095 7.022 -2.673 1.00 94.88 87 CYS A O 1
ATOM 706 N N . SER A 1 88 ? -2.719 5.737 -4.478 1.00 95.38 88 SER A N 1
ATOM 707 C CA . SER A 1 88 ? -4.036 5.109 -4.512 1.00 95.38 88 SER A CA 1
ATOM 708 C C . SER A 1 88 ? -3.911 3.650 -4.093 1.00 95.38 88 SER A C 1
ATOM 710 O O . SER A 1 88 ? -3.193 2.884 -4.724 1.00 95.38 88 SER A O 1
ATOM 712 N N . VAL A 1 89 ? -4.621 3.233 -3.053 1.00 96.31 89 VAL A N 1
ATOM 713 C CA . VAL A 1 89 ? -4.682 1.838 -2.608 1.00 96.31 89 VAL A CA 1
ATOM 714 C C . VAL A 1 89 ? -5.968 1.206 -3.120 1.00 96.31 89 VAL A C 1
ATOM 716 O O . VAL A 1 89 ? -7.058 1.705 -2.853 1.00 96.31 89 VAL A O 1
ATOM 719 N N . ARG A 1 90 ? -5.851 0.087 -3.829 1.00 96.19 90 ARG A N 1
ATOM 720 C CA . ARG A 1 90 ? -6.962 -0.753 -4.264 1.00 96.19 90 ARG A CA 1
ATOM 721 C C . ARG A 1 90 ? -7.182 -1.881 -3.260 1.00 96.19 90 ARG A C 1
ATOM 723 O O . ARG A 1 90 ? -6.244 -2.613 -2.964 1.00 96.19 90 ARG A O 1
ATOM 730 N N . ILE A 1 91 ? -8.411 -2.034 -2.771 1.00 95.81 91 ILE A N 1
ATOM 731 C CA . ILE A 1 91 ? -8.841 -3.134 -1.892 1.00 95.81 91 ILE A CA 1
ATOM 732 C C . ILE A 1 91 ? -10.178 -3.657 -2.409 1.00 95.81 91 ILE A C 1
ATOM 734 O O . ILE A 1 91 ? -11.161 -2.913 -2.432 1.00 95.81 91 ILE A O 1
ATOM 738 N N . ALA A 1 92 ? -10.220 -4.925 -2.827 1.00 90.88 92 ALA A N 1
ATOM 739 C CA . ALA A 1 92 ? -11.432 -5.582 -3.329 1.00 90.88 92 ALA A CA 1
ATOM 740 C C . ALA A 1 92 ? -12.177 -4.753 -4.401 1.00 90.88 92 ALA A C 1
ATOM 742 O O . ALA A 1 92 ? -13.400 -4.644 -4.391 1.00 90.88 92 ALA A O 1
ATOM 743 N N . GLY A 1 93 ? -11.421 -4.124 -5.308 1.00 90.56 93 GLY A N 1
ATOM 744 C CA . GLY A 1 93 ? -11.952 -3.308 -6.407 1.00 90.56 93 GLY A CA 1
ATOM 745 C C . GLY A 1 93 ? -12.269 -1.846 -6.066 1.00 90.56 93 GLY A C 1
ATOM 746 O O . GLY A 1 93 ? -12.496 -1.065 -6.984 1.00 90.56 93 GLY A O 1
ATOM 747 N N . ASN A 1 94 ? -12.228 -1.450 -4.792 1.00 95.19 94 ASN A N 1
ATOM 748 C CA . ASN A 1 94 ? -12.385 -0.054 -4.378 1.00 95.19 94 ASN A CA 1
ATOM 749 C C . ASN A 1 94 ? -11.033 0.655 -4.314 1.00 95.19 94 ASN A C 1
ATOM 751 O O . ASN A 1 94 ? -10.054 0.047 -3.885 1.00 95.19 94 ASN A O 1
ATOM 755 N N . GLU A 1 95 ? -10.991 1.934 -4.682 1.00 96.00 95 GLU A N 1
ATOM 756 C CA . GLU A 1 95 ? -9.778 2.756 -4.662 1.00 96.00 95 GLU A CA 1
ATOM 757 C C . GLU A 1 95 ? -9.842 3.818 -3.557 1.00 96.00 95 GLU A C 1
ATOM 759 O O . GLU A 1 95 ? -10.841 4.522 -3.408 1.00 96.00 95 GLU A O 1
ATOM 764 N N . TYR A 1 96 ? -8.757 3.949 -2.795 1.00 97.19 96 TYR A N 1
ATOM 765 C CA . TYR A 1 96 ? -8.632 4.868 -1.669 1.00 97.19 96 TYR A CA 1
ATOM 766 C C . TYR A 1 96 ? -7.371 5.710 -1.819 1.00 97.19 96 TYR A C 1
ATOM 768 O O . TYR A 1 96 ? -6.277 5.170 -1.958 1.00 97.19 96 TYR A O 1
ATOM 776 N N . LYS A 1 97 ? -7.498 7.035 -1.738 1.00 95.75 97 LYS A N 1
ATOM 777 C CA . LYS A 1 97 ? -6.330 7.922 -1.716 1.00 95.75 97 LYS A CA 1
ATOM 778 C C . LYS A 1 97 ? -5.708 7.932 -0.325 1.00 95.75 97 LYS A C 1
ATOM 780 O O . LYS A 1 97 ? -6.394 8.228 0.650 1.00 95.75 97 LYS A O 1
ATOM 785 N N . VAL A 1 98 ? -4.410 7.668 -0.251 1.00 94.38 98 VAL A N 1
ATOM 786 C CA . VAL A 1 98 ? -3.622 7.702 0.981 1.00 94.38 98 VAL A CA 1
ATOM 787 C C . VAL A 1 98 ? -2.567 8.789 0.842 1.00 94.38 98 VAL A C 1
ATOM 789 O O . VAL A 1 98 ? -1.751 8.766 -0.078 1.00 94.38 98 VAL A O 1
ATOM 792 N N . LYS A 1 99 ? -2.608 9.760 1.754 1.00 93.31 99 LYS A N 1
ATOM 793 C CA . LYS A 1 99 ? -1.604 10.821 1.868 1.00 93.31 99 LYS A CA 1
ATOM 794 C C . LYS A 1 99 ? -0.501 10.354 2.796 1.00 93.31 99 LYS A C 1
ATOM 796 O O . LYS A 1 99 ? -0.819 9.919 3.896 1.00 93.31 99 LYS A O 1
ATOM 801 N N . ILE A 1 100 ? 0.754 10.455 2.377 1.00 92.06 100 ILE A N 1
ATOM 802 C CA . ILE A 1 100 ? 1.908 9.963 3.132 1.00 92.06 100 ILE A CA 1
ATOM 803 C C . ILE A 1 100 ? 2.813 11.157 3.442 1.00 92.06 100 ILE A C 1
ATOM 805 O O . ILE A 1 100 ? 3.395 11.744 2.525 1.00 92.06 100 ILE A O 1
ATOM 809 N N . PRO A 1 101 ? 2.920 11.563 4.716 1.00 89.69 101 PRO A N 1
ATOM 810 C CA . PRO A 1 101 ? 3.873 12.578 5.123 1.00 89.69 101 PRO A CA 1
ATOM 811 C C . PRO A 1 101 ? 5.310 12.141 4.832 1.00 89.69 101 PRO A C 1
ATOM 813 O O . PRO A 1 101 ? 5.628 10.951 4.765 1.00 89.69 101 PRO A O 1
ATOM 816 N N . PHE A 1 102 ? 6.194 13.123 4.687 1.00 87.94 102 PHE A N 1
ATOM 817 C CA . PHE A 1 102 ? 7.617 12.865 4.526 1.00 87.94 102 PHE A CA 1
ATOM 818 C C . PHE A 1 102 ? 8.175 11.996 5.658 1.00 87.94 102 PHE A C 1
ATOM 820 O O . PHE A 1 102 ? 7.819 12.174 6.823 1.00 87.94 102 PHE A O 1
ATOM 827 N N . GLY A 1 103 ? 9.076 11.077 5.303 1.00 83.81 103 GLY A N 1
ATOM 828 C CA . GLY A 1 103 ? 9.801 10.247 6.265 1.00 83.81 103 GLY A CA 1
ATOM 829 C C . GLY A 1 103 ? 8.924 9.284 7.064 1.00 83.81 103 GLY A C 1
ATOM 830 O O . GLY A 1 103 ? 9.398 8.737 8.048 1.00 83.81 103 GLY A O 1
ATOM 831 N N . THR A 1 104 ? 7.667 9.090 6.660 1.00 88.00 104 THR A N 1
ATOM 832 C CA . THR A 1 104 ? 6.710 8.242 7.369 1.00 88.00 104 THR A CA 1
ATOM 833 C C . THR A 1 104 ? 6.493 6.931 6.625 1.00 88.00 104 THR A C 1
ATOM 835 O O . THR A 1 104 ? 6.339 6.919 5.399 1.00 88.00 104 THR A O 1
ATOM 838 N N . MET A 1 105 ? 6.412 5.832 7.376 1.00 92.50 105 MET A N 1
ATOM 839 C CA . MET A 1 105 ? 5.936 4.547 6.871 1.00 92.50 105 MET A CA 1
ATOM 840 C C . MET A 1 105 ? 4.583 4.188 7.484 1.00 92.50 105 MET A C 1
ATOM 842 O O . MET A 1 105 ? 4.436 4.105 8.701 1.00 92.50 105 MET A O 1
ATOM 846 N N . TYR A 1 106 ? 3.601 3.880 6.643 1.00 94.69 106 TYR A N 1
ATOM 847 C CA . TYR A 1 106 ? 2.319 3.350 7.092 1.00 94.69 106 TYR A CA 1
ATOM 848 C C . TYR A 1 106 ? 2.234 1.849 6.889 1.00 94.69 106 TYR A C 1
ATOM 850 O O . TYR A 1 106 ? 2.583 1.325 5.834 1.00 94.69 106 TYR A O 1
ATOM 858 N N . LYS A 1 107 ? 1.687 1.168 7.897 1.00 97.12 107 LYS A N 1
ATOM 859 C CA . LYS A 1 107 ? 1.237 -0.218 7.805 1.00 97.12 107 LYS A CA 1
ATOM 860 C C . LYS A 1 107 ? -0.288 -0.238 7.768 1.00 97.12 107 LYS A C 1
ATOM 862 O O . LYS A 1 107 ? -0.946 0.071 8.762 1.00 97.12 107 LYS A O 1
ATOM 867 N N . CYS A 1 108 ? -0.841 -0.644 6.634 1.00 97.94 108 CYS A N 1
ATOM 868 C CA . CYS A 1 108 ? -2.256 -0.929 6.462 1.00 97.94 108 CYS A CA 1
ATOM 869 C C . CYS A 1 108 ? -2.502 -2.430 6.618 1.00 97.94 108 CYS A C 1
ATOM 871 O O . CYS A 1 108 ? -1.931 -3.249 5.896 1.00 97.94 108 CYS A O 1
ATOM 873 N N . VAL A 1 109 ? -3.346 -2.797 7.580 1.00 98.31 109 VAL A N 1
ATOM 874 C CA . VAL A 1 109 ? -3.817 -4.174 7.752 1.00 98.31 109 VAL A CA 1
ATOM 875 C C . VAL A 1 109 ? -5.108 -4.328 6.976 1.00 98.31 109 VAL A C 1
ATOM 877 O O . VAL A 1 109 ? -6.037 -3.546 7.159 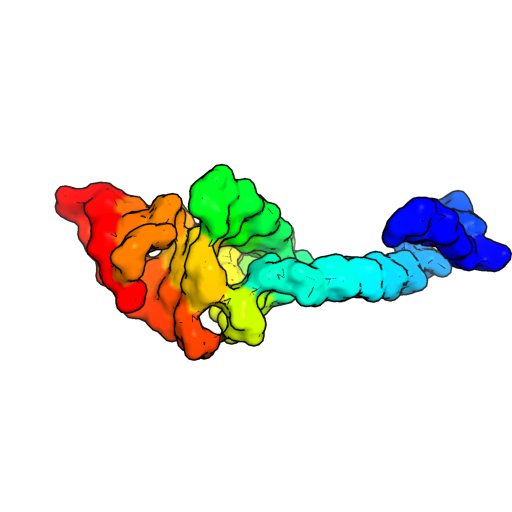1.00 98.31 109 VAL A O 1
ATOM 880 N N . ILE A 1 110 ? -5.164 -5.338 6.118 1.00 98.00 110 ILE A N 1
ATOM 881 C CA . ILE A 1 110 ? -6.275 -5.572 5.204 1.00 98.00 110 ILE A CA 1
ATOM 882 C C . ILE A 1 110 ? -6.783 -6.994 5.404 1.00 98.00 110 ILE A C 1
ATOM 884 O O . ILE A 1 110 ? -6.002 -7.940 5.475 1.00 98.00 110 ILE A O 1
ATOM 888 N N . ARG A 1 111 ? -8.100 -7.162 5.501 1.00 96.69 111 ARG A N 1
ATOM 889 C CA . ARG A 1 111 ? -8.743 -8.477 5.560 1.00 96.69 111 ARG A CA 1
ATOM 890 C C . ARG A 1 111 ? -10.064 -8.435 4.808 1.00 96.69 111 ARG A C 1
ATOM 892 O O . ARG A 1 111 ? -10.966 -7.679 5.166 1.00 96.69 111 ARG A O 1
ATOM 899 N N . GLY A 1 112 ? -10.183 -9.269 3.776 1.00 93.25 112 GLY A N 1
ATOM 900 C CA . GLY A 1 112 ? -11.312 -9.194 2.850 1.00 93.25 112 GLY A CA 1
ATOM 901 C C . GLY A 1 112 ? -11.378 -7.816 2.181 1.00 93.25 112 GLY A C 1
ATOM 902 O O . GLY A 1 112 ? -10.365 -7.301 1.724 1.00 93.25 112 GLY A O 1
ATOM 903 N N . GLY A 1 113 ? -12.560 -7.199 2.155 1.00 94.81 113 GLY A N 1
ATOM 904 C CA . GLY A 1 113 ? -12.779 -5.876 1.550 1.00 94.81 113 GLY A CA 1
ATOM 905 C C . GLY A 1 113 ? -12.485 -4.673 2.452 1.00 94.81 113 GLY A C 1
ATOM 906 O O . GLY A 1 113 ? -12.922 -3.569 2.132 1.00 94.81 113 GLY A O 1
ATOM 907 N N . VAL A 1 114 ? -11.811 -4.873 3.589 1.00 97.12 114 VAL A N 1
ATOM 908 C CA . VAL A 1 114 ? -11.612 -3.838 4.612 1.00 97.12 114 VAL A CA 1
ATOM 909 C C . VAL A 1 114 ? -10.131 -3.644 4.896 1.00 97.12 114 VAL A C 1
ATOM 911 O O . VAL A 1 114 ? -9.426 -4.616 5.167 1.00 97.12 114 VAL A O 1
ATOM 914 N N . GLY A 1 115 ? -9.679 -2.393 4.885 1.00 97.69 115 GLY A N 1
ATOM 915 C CA . GLY A 1 115 ? -8.347 -1.984 5.322 1.00 97.69 115 GLY A CA 1
ATOM 916 C C . GLY A 1 115 ? -8.410 -1.027 6.505 1.00 97.69 115 GLY A C 1
ATOM 917 O O . GLY A 1 115 ? -9.383 -0.295 6.662 1.00 97.69 115 GLY A O 1
ATOM 918 N N . ALA A 1 116 ? -7.373 -1.002 7.331 1.00 98.19 116 ALA A N 1
ATOM 919 C CA . ALA A 1 116 ? -7.196 0.044 8.327 1.00 98.19 116 ALA A CA 1
ATOM 920 C C . ALA A 1 116 ? -5.714 0.335 8.563 1.00 98.19 116 ALA A C 1
ATOM 922 O O . ALA A 1 116 ? -4.885 -0.578 8.583 1.00 98.19 116 ALA A O 1
ATOM 923 N N . TYR A 1 117 ? -5.387 1.604 8.788 1.00 97.94 117 TYR A N 1
ATOM 924 C CA . TYR A 1 117 ? -4.037 2.057 9.128 1.00 97.94 117 TYR A CA 1
ATOM 925 C C . TYR A 1 117 ? -4.082 3.207 10.140 1.00 97.94 117 TYR A C 1
ATOM 927 O O . TYR A 1 117 ? -5.121 3.839 10.332 1.00 97.94 117 TYR A O 1
ATOM 935 N N . CYS A 1 118 ? -2.957 3.472 10.802 1.00 96.75 118 CYS A N 1
ATOM 936 C CA . CYS A 1 118 ? -2.780 4.673 11.614 1.00 96.75 118 CYS A CA 1
ATOM 937 C C . CYS A 1 118 ? -2.128 5.762 10.761 1.00 96.75 118 CYS A C 1
ATOM 939 O O . CYS A 1 118 ? -1.136 5.492 10.089 1.00 96.75 118 CYS A O 1
ATOM 941 N N . ALA A 1 119 ? -2.654 6.986 10.791 1.00 92.69 119 ALA A N 1
ATOM 942 C CA . ALA A 1 119 ? -2.092 8.131 10.072 1.00 92.69 119 ALA A CA 1
ATOM 943 C C . ALA A 1 119 ? -0.882 8.754 10.807 1.00 92.69 119 ALA A C 1
ATOM 945 O O . ALA A 1 119 ? -0.690 9.968 10.796 1.00 92.69 119 ALA A O 1
ATOM 946 N N . SER A 1 120 ? -0.080 7.928 11.479 1.00 91.75 120 SER A N 1
ATOM 947 C CA . SER A 1 120 ? 1.114 8.301 12.241 1.00 91.75 120 SER A CA 1
ATOM 948 C C . SER A 1 120 ? 1.985 7.065 12.494 1.00 91.75 120 SER A C 1
ATOM 950 O O . SER A 1 120 ? 1.514 5.935 12.357 1.00 91.75 120 SER A O 1
ATOM 952 N N . GLU A 1 121 ? 3.229 7.279 12.921 1.00 91.81 121 GLU A N 1
ATOM 953 C CA . GLU A 1 121 ? 4.130 6.200 13.365 1.00 91.81 121 GLU A CA 1
ATOM 954 C C . GLU A 1 121 ? 3.945 5.834 14.848 1.00 91.81 121 GLU A C 1
ATOM 956 O O . GLU A 1 121 ? 4.439 4.810 15.315 1.00 91.81 121 GLU A O 1
ATOM 961 N N . ASP A 1 122 ? 3.187 6.644 15.589 1.00 95.38 122 ASP A N 1
ATOM 962 C CA . ASP A 1 122 ? 2.905 6.451 17.015 1.00 95.38 122 ASP A CA 1
ATOM 963 C C . ASP A 1 122 ? 1.719 5.504 17.273 1.00 95.38 122 ASP A C 1
ATOM 965 O O . ASP A 1 122 ? 1.305 5.303 18.421 1.00 95.38 122 ASP A O 1
ATOM 969 N N . GLY A 1 123 ? 1.144 4.925 16.219 1.00 96.44 123 GLY A N 1
ATOM 970 C CA . GLY A 1 123 ? 0.060 3.960 16.304 1.00 96.44 123 GLY A CA 1
ATOM 971 C C . GLY A 1 123 ? 0.134 2.895 15.217 1.00 96.44 123 GLY A C 1
ATOM 972 O O . GLY A 1 123 ? 0.761 3.058 14.176 1.00 96.44 123 GLY A O 1
ATOM 973 N N . GLU A 1 124 ? -0.518 1.766 15.465 1.00 97.19 124 GLU A N 1
ATOM 974 C CA . GLU A 1 124 ? -0.494 0.614 14.576 1.00 97.19 124 GLU A CA 1
ATOM 975 C C . GLU A 1 124 ? -1.822 -0.145 14.642 1.00 97.19 124 GLU A C 1
ATOM 977 O O . GLU A 1 124 ? -2.374 -0.394 15.720 1.00 97.19 124 GLU A O 1
ATOM 982 N N . VAL A 1 125 ? -2.310 -0.575 13.477 1.00 98.12 125 VAL A N 1
ATOM 983 C CA . VAL A 1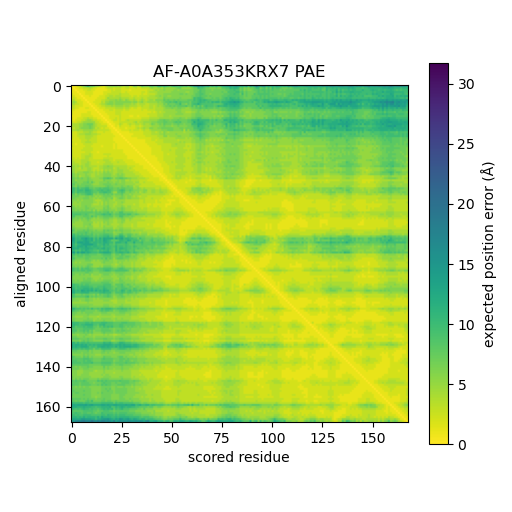 125 ? -3.360 -1.592 13.398 1.00 98.12 125 VAL A CA 1
ATOM 984 C C . VAL A 1 125 ? -2.719 -2.970 13.544 1.00 98.12 125 VAL A C 1
ATOM 986 O O . VAL A 1 125 ? -1.823 -3.355 12.787 1.00 98.12 125 VAL A O 1
ATOM 989 N N . LEU A 1 126 ? -3.178 -3.725 14.539 1.00 97.50 126 LEU A N 1
ATOM 990 C CA . LEU A 1 126 ? -2.644 -5.051 14.839 1.00 97.50 126 LEU A CA 1
ATOM 991 C C . LEU A 1 126 ? -3.370 -6.136 14.050 1.00 97.50 126 LEU A C 1
ATOM 993 O O . LEU A 1 126 ? -2.734 -7.039 13.518 1.00 97.50 126 LEU A O 1
ATOM 997 N N . ARG A 1 127 ? -4.704 -6.056 13.996 1.00 97.19 127 ARG A N 1
ATOM 998 C CA . ARG A 1 127 ? -5.560 -7.038 13.322 1.00 97.19 127 ARG A CA 1
ATOM 999 C C . ARG A 1 127 ? -6.939 -6.465 13.019 1.00 97.19 127 ARG A C 1
ATOM 1001 O O . ARG A 1 127 ? -7.435 -5.610 13.754 1.00 97.19 127 ARG A O 1
ATOM 1008 N N . ILE A 1 128 ? -7.579 -7.029 11.999 1.00 97.44 128 ILE A N 1
ATOM 1009 C CA . ILE A 1 128 ? -9.006 -6.864 11.709 1.00 97.44 128 ILE A CA 1
ATOM 1010 C C . ILE A 1 128 ? -9.649 -8.244 11.825 1.00 97.44 128 ILE A C 1
ATOM 1012 O O . ILE A 1 128 ? -9.250 -9.172 11.123 1.00 97.44 128 ILE A O 1
ATOM 1016 N N . MET A 1 129 ? -10.613 -8.409 12.727 1.00 94.69 129 MET A N 1
ATOM 1017 C CA . MET A 1 129 ? -11.274 -9.694 12.954 1.00 94.69 129 MET A CA 1
ATOM 1018 C C . MET A 1 129 ? -12.666 -9.488 13.552 1.00 94.69 129 MET A C 1
ATOM 1020 O O . MET A 1 129 ? -12.844 -8.644 14.424 1.00 94.69 129 MET A O 1
ATOM 1024 N N . ASN A 1 130 ? -13.653 -10.269 13.102 1.00 91.31 130 ASN A N 1
ATOM 1025 C CA . ASN A 1 130 ? -15.020 -10.273 13.646 1.00 91.31 130 ASN A CA 1
ATOM 1026 C C . ASN A 1 130 ? -15.671 -8.876 13.725 1.00 91.31 130 ASN A C 1
ATOM 1028 O O . ASN A 1 130 ? -16.295 -8.532 14.724 1.00 91.31 130 ASN A O 1
ATOM 1032 N N . GLY A 1 131 ? -15.488 -8.050 12.689 1.00 91.62 131 GLY A N 1
ATOM 1033 C CA . GLY A 1 131 ? -16.052 -6.695 12.648 1.00 91.62 131 GLY A CA 1
ATOM 1034 C C . GLY A 1 131 ? -15.371 -5.686 13.579 1.00 91.62 131 GLY A C 1
ATOM 1035 O O . GLY A 1 131 ? -15.890 -4.589 13.768 1.00 91.62 131 GLY A O 1
ATOM 1036 N N . ARG A 1 132 ? -14.217 -6.043 14.152 1.00 96.06 132 ARG A N 1
ATOM 1037 C CA . ARG A 1 132 ? -13.430 -5.189 15.041 1.00 96.06 132 ARG A CA 1
ATOM 1038 C C . ARG A 1 132 ? -12.014 -4.991 14.528 1.00 96.06 132 ARG A C 1
ATOM 1040 O O . ARG A 1 132 ? -11.437 -5.863 13.875 1.00 96.06 132 ARG A O 1
ATOM 1047 N N . ILE A 1 133 ? -11.453 -3.850 14.892 1.00 97.62 133 ILE A N 1
ATOM 1048 C CA . ILE A 1 133 ? -10.067 -3.469 14.661 1.00 97.62 133 ILE A CA 1
ATOM 1049 C C . ILE A 1 133 ? -9.392 -3.408 16.026 1.00 97.62 133 ILE A C 1
ATOM 1051 O O . ILE A 1 133 ? -9.795 -2.622 16.884 1.00 97.62 133 ILE A O 1
ATOM 1055 N N . SER A 1 134 ? -8.365 -4.230 16.229 1.00 97.81 134 SER A N 1
ATOM 1056 C CA . SER A 1 134 ? -7.496 -4.096 17.397 1.00 97.81 134 SER A CA 1
ATOM 1057 C C . SER A 1 134 ? -6.317 -3.204 17.035 1.00 97.81 134 SER A C 1
ATOM 1059 O O . SER A 1 134 ? -5.637 -3.429 16.028 1.00 97.81 134 SER A O 1
ATOM 1061 N N . VAL A 1 135 ? -6.068 -2.210 17.875 1.00 98.31 135 VAL A N 1
ATOM 1062 C CA . VAL A 1 135 ? -5.074 -1.166 17.643 1.00 98.31 135 VAL A CA 1
ATOM 1063 C C . VAL A 1 135 ? -4.166 -0.999 18.853 1.00 98.31 135 VAL A C 1
ATOM 1065 O O . VAL A 1 135 ? -4.526 -1.347 19.982 1.00 98.31 135 VAL A O 1
ATOM 1068 N N . ARG A 1 136 ? -2.985 -0.443 18.608 1.00 98.06 136 ARG A N 1
ATOM 1069 C CA . ARG A 1 136 ? -2.023 -0.022 19.626 1.00 98.06 136 ARG A CA 1
ATOM 1070 C C . ARG A 1 136 ? -1.525 1.374 19.292 1.00 98.06 136 ARG A C 1
ATOM 1072 O O . ARG A 1 136 ? -1.422 1.707 18.116 1.00 98.06 136 ARG A O 1
ATOM 1079 N N . GLY A 1 137 ? -1.162 2.156 20.297 1.00 97.38 137 GLY A N 1
ATOM 1080 C CA . GLY A 1 137 ? -0.490 3.426 20.064 1.00 97.38 137 GLY A CA 1
ATOM 1081 C C . GLY A 1 137 ? -0.081 4.146 21.337 1.00 97.38 137 GLY A C 1
ATOM 1082 O O . GLY A 1 137 ? -0.120 3.582 22.432 1.00 97.38 137 GLY A O 1
ATOM 1083 N N . ARG A 1 138 ? 0.324 5.405 21.174 1.00 97.12 138 ARG A N 1
ATOM 1084 C CA . ARG A 1 138 ? 0.700 6.317 22.257 1.00 97.12 138 ARG A CA 1
ATOM 1085 C C . ARG A 1 138 ? -0.024 7.651 22.108 1.00 97.12 138 ARG A C 1
ATOM 1087 O O . ARG A 1 138 ? 0.010 8.244 21.042 1.00 97.12 138 ARG A O 1
ATOM 1094 N N . GLY A 1 139 ? -0.610 8.172 23.186 1.00 97.06 139 GLY A N 1
ATOM 1095 C CA . GLY A 1 139 ? -1.352 9.438 23.135 1.00 97.06 139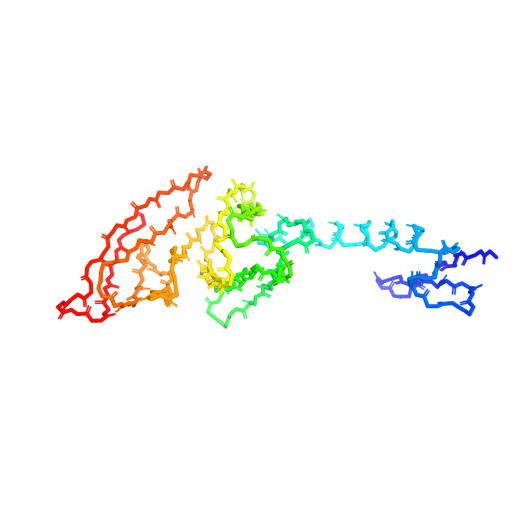 GLY A CA 1
ATOM 1096 C C . GLY A 1 139 ? -2.574 9.356 22.216 1.00 97.06 139 GLY A C 1
ATOM 1097 O O . GLY A 1 139 ? -3.138 8.280 22.033 1.00 97.06 139 GLY A O 1
ATOM 1098 N N . LYS A 1 140 ? -2.988 10.482 21.634 1.00 97.44 140 LYS A N 1
ATOM 1099 C CA . LYS A 1 140 ? -4.122 10.525 20.704 1.00 97.44 140 LYS A CA 1
ATOM 1100 C C . LYS A 1 140 ? -3.673 10.198 19.294 1.00 97.44 140 LYS A C 1
ATOM 1102 O O . LYS A 1 140 ? -2.830 10.899 18.744 1.00 97.44 140 LYS A O 1
ATOM 1107 N N . GLN A 1 141 ? -4.261 9.162 18.715 1.00 97.44 141 GLN A N 1
ATOM 1108 C CA . GLN A 1 141 ? -3.924 8.705 17.375 1.00 97.44 141 GLN A CA 1
ATOM 1109 C C . GLN A 1 141 ? -5.158 8.620 16.494 1.00 97.44 141 GLN A C 1
ATOM 1111 O O . GLN A 1 141 ? -6.264 8.338 16.958 1.00 97.44 141 GLN A O 1
ATOM 1116 N N . ARG A 1 142 ? -4.941 8.852 15.201 1.00 96.94 142 ARG A N 1
ATOM 1117 C CA . ARG A 1 142 ? -5.982 8.834 14.183 1.00 96.94 142 ARG A CA 1
ATOM 1118 C C . ARG A 1 142 ? -5.841 7.592 13.319 1.00 96.94 142 ARG A C 1
ATOM 1120 O O . ARG A 1 142 ? -4.864 7.446 12.587 1.00 96.94 142 ARG A O 1
ATOM 1127 N N . PHE A 1 143 ? -6.845 6.733 13.376 1.00 97.62 143 PHE A N 1
ATOM 1128 C CA . PHE A 1 143 ? -6.953 5.560 12.523 1.00 97.62 143 PHE A CA 1
ATOM 1129 C C . PHE A 1 143 ? -7.882 5.852 11.359 1.00 97.62 143 PHE A C 1
ATOM 1131 O O . PHE A 1 143 ? -8.947 6.441 11.539 1.00 97.62 143 PHE A O 1
ATOM 1138 N N . VAL A 1 144 ? -7.478 5.415 10.175 1.00 97.81 144 VAL A N 1
ATOM 1139 C CA . VAL A 1 144 ? -8.273 5.494 8.956 1.00 97.81 144 VAL A CA 1
ATOM 1140 C C . VAL A 1 144 ? -8.763 4.093 8.623 1.00 97.81 144 VAL A C 1
ATOM 1142 O O . VAL A 1 144 ? -7.970 3.154 8.559 1.00 97.81 144 VAL A O 1
ATOM 1145 N N . ILE A 1 145 ? -10.069 3.959 8.419 1.00 97.88 145 ILE A N 1
ATOM 1146 C CA . ILE A 1 145 ? -10.752 2.726 8.036 1.00 97.88 145 ILE A CA 1
ATOM 1147 C C . ILE A 1 145 ? -11.176 2.868 6.576 1.00 97.88 145 ILE A C 1
ATOM 1149 O O . ILE A 1 145 ? -11.827 3.839 6.202 1.00 97.88 145 ILE A O 1
ATOM 1153 N N . LEU A 1 146 ? -10.795 1.897 5.754 1.00 97.56 146 LEU A N 1
ATOM 1154 C CA . LEU A 1 146 ? -11.060 1.822 4.323 1.00 97.56 146 LEU A CA 1
ATOM 1155 C C . LEU A 1 146 ? -12.074 0.707 4.082 1.00 97.56 146 LEU A C 1
ATOM 1157 O O . LEU A 1 146 ? -11.747 -0.474 4.227 1.00 97.56 146 LEU A O 1
ATOM 1161 N N . LYS A 1 147 ? -13.312 1.067 3.752 1.00 96.44 147 LYS A N 1
ATOM 1162 C CA . LYS A 1 147 ? -14.401 0.104 3.572 1.00 96.44 147 LYS A CA 1
ATOM 1163 C C . LYS A 1 147 ? -15.445 0.635 2.596 1.00 96.44 147 LYS A C 1
ATOM 1165 O O . LYS A 1 147 ? -15.813 1.805 2.660 1.00 96.44 147 LYS A O 1
ATOM 1170 N N . ASP A 1 148 ? -15.935 -0.233 1.712 1.00 94.94 148 ASP A N 1
ATOM 1171 C CA . ASP A 1 148 ? -17.030 0.054 0.772 1.00 94.94 148 ASP A CA 1
ATOM 1172 C C . ASP A 1 148 ? -16.829 1.357 -0.036 1.00 94.94 148 ASP A C 1
ATOM 1174 O O . ASP A 1 148 ? -17.753 2.151 -0.223 1.00 94.94 148 ASP A O 1
ATOM 1178 N N . GLY A 1 149 ? -15.587 1.615 -0.468 1.00 94.62 149 GLY A N 1
ATOM 1179 C CA . GLY A 1 149 ? -15.219 2.803 -1.247 1.00 94.62 149 GLY A CA 1
ATOM 1180 C C . GLY A 1 149 ? -15.150 4.102 -0.440 1.00 94.62 149 GLY A C 1
ATOM 1181 O O . GLY A 1 149 ? -15.065 5.182 -1.022 1.00 94.62 149 GLY A O 1
ATOM 1182 N N . LYS A 1 150 ? -15.190 4.028 0.896 1.00 96.19 150 LYS A N 1
ATOM 1183 C CA . LYS A 1 150 ? -15.102 5.181 1.797 1.00 96.19 150 LYS A CA 1
ATOM 1184 C C . LYS A 1 150 ? -13.942 5.051 2.777 1.00 96.19 150 LYS A C 1
ATOM 1186 O O . LYS A 1 150 ? -13.688 3.980 3.322 1.00 96.19 150 LYS A O 1
ATOM 1191 N N . ALA A 1 151 ? -13.276 6.176 3.016 1.00 96.75 151 ALA A N 1
ATOM 1192 C CA . ALA A 1 151 ? -12.336 6.335 4.114 1.00 96.75 151 ALA A CA 1
ATOM 1193 C C . ALA A 1 151 ? -13.048 7.045 5.273 1.00 96.75 151 ALA A C 1
ATOM 1195 O O . ALA A 1 151 ? -13.614 8.123 5.080 1.00 96.75 151 ALA A O 1
ATOM 1196 N N . THR A 1 152 ? -13.040 6.448 6.461 1.00 96.75 152 THR A N 1
ATOM 1197 C CA . THR A 1 152 ? -13.547 7.063 7.694 1.00 96.75 152 THR A CA 1
ATOM 1198 C C . THR A 1 152 ? -12.432 7.161 8.721 1.00 96.75 152 THR A C 1
ATOM 1200 O O . THR A 1 152 ? -11.536 6.323 8.762 1.00 96.75 152 THR A O 1
ATOM 1203 N N . GLU A 1 153 ? -12.466 8.203 9.545 1.00 96.81 153 GLU A N 1
ATOM 1204 C CA . GLU A 1 153 ? -11.443 8.443 10.562 1.00 96.81 153 GLU A CA 1
ATOM 1205 C C . GLU A 1 153 ? -12.009 8.184 11.959 1.00 96.81 153 GLU A C 1
ATOM 1207 O O . GLU A 1 153 ? -13.149 8.544 12.260 1.00 96.81 153 GLU A O 1
ATOM 1212 N N . LYS A 1 154 ? -11.196 7.579 12.828 1.00 96.56 154 LYS A N 1
ATOM 1213 C CA . LYS A 1 154 ? -11.476 7.426 14.257 1.00 96.56 154 LYS A CA 1
ATOM 1214 C C . LYS A 1 154 ? -10.276 7.887 15.070 1.00 96.56 154 LYS A C 1
ATOM 1216 O O . LYS A 1 154 ? -9.163 7.404 14.872 1.00 96.56 154 LYS A O 1
ATOM 1221 N N . GLU A 1 155 ? -10.514 8.806 15.998 1.00 97.56 155 GLU A N 1
ATOM 1222 C CA . GLU A 1 155 ? -9.526 9.179 17.009 1.00 97.56 155 GLU A CA 1
ATOM 1223 C C . GLU A 1 155 ? -9.650 8.242 18.214 1.00 97.56 155 GLU A C 1
ATOM 1225 O O . GLU A 1 155 ? -10.754 7.965 18.686 1.00 97.56 155 GLU A O 1
ATOM 1230 N N . ILE A 1 156 ? -8.517 7.739 18.698 1.00 97.06 156 ILE A N 1
ATOM 1231 C CA . ILE A 1 156 ? -8.430 6.888 19.885 1.00 97.06 156 ILE A CA 1
ATOM 1232 C C . ILE A 1 156 ? -7.331 7.446 20.788 1.00 97.06 156 ILE A C 1
ATOM 1234 O O . ILE A 1 156 ? -6.230 7.748 20.326 1.00 97.06 156 ILE A O 1
ATOM 1238 N N . ASP A 1 157 ? -7.638 7.582 22.077 1.00 97.31 157 ASP A N 1
ATOM 1239 C CA . ASP A 1 157 ? -6.706 8.068 23.092 1.00 97.31 157 ASP A CA 1
ATOM 1240 C C . ASP A 1 157 ? -6.095 6.895 23.874 1.00 97.31 157 ASP A C 1
ATOM 1242 O O . ASP A 1 157 ? -6.782 6.193 24.618 1.00 97.31 157 ASP A O 1
ATOM 1246 N N . PHE A 1 158 ? -4.787 6.697 23.712 1.00 97.38 158 PHE A N 1
ATOM 1247 C CA . PHE A 1 158 ? -4.009 5.652 24.376 1.00 97.38 158 PHE A CA 1
ATOM 1248 C C . PHE A 1 158 ? -3.331 6.116 25.674 1.00 97.38 158 PHE A C 1
ATOM 1250 O O . PHE A 1 158 ? -2.415 5.460 26.169 1.00 97.38 158 PHE A O 1
ATOM 1257 N N . THR A 1 159 ? -3.736 7.251 26.251 1.00 96.38 159 THR A N 1
ATOM 1258 C CA . THR A 1 159 ? -3.132 7.767 27.495 1.00 96.38 159 THR A CA 1
ATOM 1259 C C . THR A 1 159 ? -3.377 6.838 28.690 1.00 96.38 159 THR A C 1
ATOM 1261 O O . THR A 1 159 ? -2.532 6.743 29.576 1.00 96.38 159 THR A O 1
ATOM 1264 N N . LEU A 1 160 ? -4.513 6.129 28.711 1.00 94.56 160 LEU A N 1
ATOM 1265 C CA . LEU A 1 160 ? -4.894 5.222 29.806 1.00 94.56 160 LEU A CA 1
ATOM 1266 C C . LEU A 1 160 ? -4.627 3.741 29.508 1.00 94.56 160 LEU A C 1
ATOM 1268 O O . LEU A 1 160 ? -4.501 2.942 30.432 1.00 94.56 160 LEU A O 1
ATOM 1272 N N . SER A 1 161 ? -4.555 3.365 28.232 1.00 95.31 161 SER A N 1
ATOM 1273 C CA . SER A 1 161 ? -4.290 1.997 27.788 1.00 95.31 161 SER A CA 1
ATOM 1274 C C . SER A 1 161 ? -3.501 2.041 26.484 1.00 95.31 161 SER A C 1
ATOM 1276 O O . SER A 1 161 ? -3.922 2.753 25.578 1.00 95.31 161 SER A O 1
ATOM 1278 N N . PRO A 1 162 ? -2.410 1.269 26.331 1.00 95.38 162 PRO A N 1
ATOM 1279 C CA . PRO A 1 162 ? -1.633 1.243 25.092 1.00 95.38 162 PRO A CA 1
ATOM 1280 C C . PRO A 1 162 ? -2.351 0.507 23.954 1.00 95.38 162 PRO A C 1
ATOM 1282 O O . PRO A 1 162 ? -1.915 0.579 22.808 1.00 95.38 162 PRO A O 1
ATOM 1285 N N . THR A 1 163 ? -3.430 -0.222 24.250 1.00 97.38 163 THR A N 1
ATOM 1286 C CA . THR A 1 163 ? -4.227 -0.974 23.275 1.00 97.38 163 THR A CA 1
ATOM 1287 C C . THR A 1 163 ? -5.709 -0.645 23.396 1.00 97.38 163 THR A C 1
ATOM 1289 O O . THR A 1 163 ? -6.208 -0.315 24.475 1.00 97.38 163 THR A O 1
ATOM 1292 N N . ALA A 1 164 ? -6.422 -0.756 22.278 1.00 96.75 164 ALA A N 1
ATOM 1293 C CA . ALA A 1 164 ? -7.864 -0.563 22.211 1.00 96.75 164 ALA A CA 1
ATOM 1294 C C . ALA A 1 164 ? -8.485 -1.452 21.125 1.00 96.75 164 ALA A C 1
ATOM 1296 O O . ALA A 1 164 ? -7.796 -1.965 20.238 1.00 96.75 164 ALA A O 1
ATOM 1297 N N . GLU A 1 165 ? -9.805 -1.609 21.187 1.00 95.50 165 GLU A N 1
ATOM 1298 C CA . GLU A 1 165 ? -10.605 -2.144 20.089 1.00 95.50 165 GLU A CA 1
ATOM 1299 C C . GLU A 1 165 ? -11.603 -1.087 19.627 1.00 95.50 165 GLU A C 1
ATOM 1301 O O . GLU A 1 165 ? -12.167 -0.350 20.436 1.00 95.50 165 GLU A O 1
ATOM 1306 N N . THR A 1 166 ? -11.836 -1.026 18.322 1.00 93.12 166 THR A N 1
ATOM 1307 C CA . THR A 1 166 ? -12.896 -0.208 17.734 1.00 93.12 166 THR A CA 1
ATOM 1308 C C . THR A 1 166 ? -13.660 -1.013 16.693 1.00 93.12 166 THR A C 1
ATOM 1310 O O . THR A 1 166 ? -13.123 -1.945 16.093 1.00 93.12 166 THR A O 1
ATOM 1313 N N . GLU A 1 167 ? -14.932 -0.690 16.506 1.00 90.62 167 GLU A N 1
ATOM 1314 C CA . GLU A 1 167 ? -15.764 -1.307 15.473 1.00 90.62 167 GLU A CA 1
ATOM 1315 C C . GLU A 1 167 ? -15.374 -0.796 14.078 1.00 90.62 167 GLU A C 1
ATOM 1317 O O . GLU A 1 167 ? -14.771 0.275 13.953 1.00 90.62 167 GLU A O 1
ATOM 1322 N N . LEU A 1 168 ? -15.701 -1.567 13.039 1.00 85.00 168 LEU A N 1
ATOM 1323 C CA . LEU A 1 168 ? -15.580 -1.129 11.642 1.00 85.00 168 LEU A CA 1
ATOM 1324 C C . LEU A 1 168 ? -16.476 0.067 11.301 1.00 85.00 168 LEU A C 1
ATOM 1326 O O . LEU A 1 168 ? -17.517 0.254 11.965 1.00 85.00 168 LEU A O 1
#

Secondary structure (DSSP, 8-state):
--EEEEEETTEEEEEE-SS--TTSTTTHHHHHHHHHHHHHHHHTT-SEEEE--TTEEEEEEE-TTS-EEEEEEE--TTS-TTS-EEEEEEETTEEEEEEE-TT-EEEEEEETTEEEEESSSSEEEEEEETTEEEEEESSEEEEEEEETTEEEEEEEE-SS-SEEEEE-